Protein AF-A0A7S3AGV4-F1 (afdb_monomer)

Solvent-accessible surface area (backbone atoms only — not comparable to full-atom values): 9527 Å² total; per-residue (Å²): 136,83,83,72,79,82,68,57,59,68,54,55,52,21,43,54,49,29,51,51,54,25,51,46,33,58,56,69,50,86,55,84,78,64,51,72,66,30,52,52,47,20,48,33,20,33,68,24,6,29,56,14,58,45,29,36,41,36,36,36,64,61,30,90,55,63,44,47,54,66,40,59,32,39,36,36,21,62,66,74,34,49,32,40,29,24,29,67,45,72,38,54,59,58,37,43,58,52,46,30,32,64,41,75,52,34,33,66,96,42,94,60,41,61,55,36,24,35,53,19,47,57,78,94,69,45,33,60,52,43,24,75,42,67,47,64,29,37,36,73,55,85,92,70,46,48,76,43,64,42,76,38,60,48,69,35,25,74,45,26,61,50,72,73,69,46,81,76,80,68,91,65,93,76,75,97,123

Structure (mmCIF, N/CA/C/O backbone):
data_AF-A0A7S3AGV4-F1
#
_entry.id   AF-A0A7S3AGV4-F1
#
loop_
_atom_site.group_PDB
_atom_site.id
_atom_site.type_symbol
_atom_site.label_atom_id
_atom_site.label_alt_id
_atom_site.label_comp_id
_atom_site.label_asym_id
_atom_site.label_entity_id
_atom_site.label_seq_id
_atom_site.pdbx_PDB_ins_code
_atom_site.Cartn_x
_atom_site.Cartn_y
_atom_site.Cartn_z
_atom_site.occupancy
_atom_site.B_iso_or_equiv
_atom_site.auth_seq_id
_atom_site.auth_comp_id
_atom_site.auth_asym_id
_atom_site.auth_atom_id
_atom_site.pdbx_PDB_model_num
ATOM 1 N N . ALA A 1 1 ? -7.268 38.545 1.920 1.00 35.44 1 ALA A N 1
ATOM 2 C CA . ALA A 1 1 ? -7.538 37.402 1.031 1.00 35.44 1 ALA A CA 1
ATOM 3 C C . ALA A 1 1 ? -6.264 36.574 0.952 1.00 35.44 1 ALA A C 1
ATOM 5 O O . ALA A 1 1 ? -5.303 37.038 0.354 1.00 35.44 1 ALA A O 1
ATOM 6 N N . SER A 1 2 ? -6.208 35.428 1.634 1.00 35.72 2 SER A N 1
ATOM 7 C CA . SER A 1 2 ? -5.104 34.479 1.461 1.00 35.72 2 SER A CA 1
ATOM 8 C C . SER A 1 2 ? -5.467 33.553 0.319 1.00 35.72 2 SER A C 1
ATOM 10 O O . SER A 1 2 ? -6.384 32.745 0.439 1.00 35.72 2 SER A O 1
ATOM 12 N N . TYR A 1 3 ? -4.757 33.690 -0.791 1.00 35.97 3 TYR A N 1
ATOM 13 C CA . TYR A 1 3 ? -4.637 32.621 -1.764 1.00 35.97 3 TYR A CA 1
ATOM 14 C C . TYR A 1 3 ? -3.803 31.528 -1.083 1.00 35.97 3 TYR A C 1
ATOM 16 O O . TYR A 1 3 ? -2.584 31.646 -1.010 1.00 35.97 3 TYR A O 1
ATOM 24 N N . CYS A 1 4 ? -4.447 30.526 -0.479 1.00 36.06 4 CYS A N 1
ATOM 25 C CA . CYS A 1 4 ? -3.765 29.269 -0.184 1.00 36.06 4 CYS A CA 1
ATOM 26 C C . CYS A 1 4 ? -3.663 28.543 -1.525 1.00 36.06 4 CYS A C 1
ATOM 28 O O . CYS A 1 4 ? -4.708 28.126 -2.030 1.00 36.06 4 CYS A O 1
ATOM 30 N N . PRO A 1 5 ? -2.477 28.414 -2.142 1.00 41.22 5 PRO A N 1
ATOM 31 C CA . PRO A 1 5 ? -2.349 27.547 -3.296 1.00 41.22 5 PRO A CA 1
ATOM 32 C C . PRO A 1 5 ? -2.649 26.122 -2.817 1.00 41.22 5 PRO A C 1
ATOM 34 O O . PRO A 1 5 ? -1.835 25.492 -2.154 1.00 41.22 5 PRO A O 1
ATOM 37 N N . ALA A 1 6 ? -3.851 25.635 -3.121 1.00 42.38 6 ALA A N 1
ATOM 38 C CA . ALA A 1 6 ? -4.242 24.238 -2.961 1.00 42.38 6 ALA A CA 1
ATOM 39 C C . ALA A 1 6 ? -3.708 23.373 -4.119 1.00 42.38 6 ALA A C 1
ATOM 41 O O . ALA A 1 6 ? -4.221 22.287 -4.364 1.00 42.38 6 ALA A O 1
ATOM 42 N N . SER A 1 7 ? -2.706 23.859 -4.862 1.00 48.41 7 SER A N 1
ATOM 43 C CA . SER A 1 7 ? -1.953 23.018 -5.780 1.00 48.41 7 SER A CA 1
ATOM 44 C C . SER A 1 7 ? -1.110 22.092 -4.918 1.00 48.41 7 SER A C 1
ATOM 46 O O . SER A 1 7 ? -0.140 22.535 -4.295 1.00 48.41 7 SER A O 1
ATOM 48 N N . ASP A 1 8 ? -1.502 20.829 -4.836 1.00 59.66 8 ASP A N 1
ATOM 49 C CA . ASP A 1 8 ? -0.718 19.789 -4.190 1.00 59.66 8 ASP A CA 1
ATOM 50 C C . ASP A 1 8 ? 0.512 19.512 -5.070 1.00 59.66 8 ASP A C 1
ATOM 52 O O . ASP A 1 8 ? 0.579 18.534 -5.804 1.00 59.66 8 ASP A O 1
ATOM 56 N N . VAL A 1 9 ? 1.483 20.437 -5.063 1.00 64.94 9 VAL A N 1
ATOM 57 C CA . VAL A 1 9 ? 2.705 20.382 -5.891 1.00 64.94 9 VAL A CA 1
ATOM 58 C C . VAL A 1 9 ? 3.429 19.053 -5.682 1.00 64.94 9 VAL A C 1
ATOM 60 O O . VAL A 1 9 ? 4.064 18.541 -6.596 1.00 64.94 9 VAL A O 1
ATOM 63 N N . THR A 1 10 ? 3.291 18.459 -4.496 1.00 69.62 10 THR A N 1
ATOM 64 C CA . THR A 1 10 ? 3.798 17.122 -4.179 1.00 69.62 10 THR A CA 1
ATOM 65 C C . THR A 1 10 ? 3.143 16.045 -5.042 1.00 69.62 10 THR A C 1
ATOM 67 O O . THR A 1 10 ? 3.827 15.146 -5.521 1.00 69.62 10 THR A O 1
ATOM 70 N N . GLN A 1 11 ? 1.827 16.117 -5.242 1.00 69.44 11 GLN A N 1
ATOM 71 C CA . GLN A 1 11 ? 1.079 15.178 -6.071 1.00 69.44 11 GLN A CA 1
ATOM 72 C C . GLN A 1 11 ? 1.466 15.308 -7.546 1.00 69.44 11 GLN A C 1
ATOM 74 O O . GLN A 1 11 ? 1.767 14.290 -8.162 1.00 69.44 11 GLN A O 1
ATOM 79 N N . GLU A 1 12 ? 1.542 16.535 -8.068 1.00 75.75 12 GLU A N 1
ATOM 80 C CA . GLU A 1 12 ? 1.988 16.792 -9.447 1.00 75.75 12 GLU A CA 1
ATOM 81 C C . GLU A 1 12 ? 3.435 16.320 -9.656 1.00 75.75 12 GLU A C 1
ATOM 83 O O . GLU A 1 12 ? 3.721 15.575 -10.584 1.00 75.75 12 GLU A O 1
ATOM 88 N N . THR A 1 13 ? 4.334 16.618 -8.711 1.00 80.19 13 THR A N 1
ATOM 89 C CA . THR A 1 13 ? 5.727 16.135 -8.761 1.00 80.19 13 THR A CA 1
ATOM 90 C C . THR A 1 13 ? 5.794 14.605 -8.773 1.00 80.19 13 THR A C 1
ATOM 92 O O . THR A 1 13 ? 6.630 14.016 -9.453 1.00 80.19 13 THR A O 1
ATOM 95 N N . ASN A 1 14 ? 4.927 13.926 -8.018 1.00 79.69 14 ASN A N 1
ATOM 96 C CA . ASN A 1 14 ? 4.889 12.466 -8.024 1.00 79.69 14 ASN A CA 1
ATOM 97 C C . ASN A 1 14 ? 4.336 11.900 -9.338 1.00 79.69 14 ASN A C 1
ATOM 99 O O . ASN A 1 14 ? 4.722 10.800 -9.724 1.00 79.69 14 ASN A O 1
ATOM 103 N N . LEU A 1 15 ? 3.456 12.632 -10.018 1.00 83.12 15 LEU A N 1
ATOM 104 C CA . LEU A 1 15 ? 2.975 12.267 -11.343 1.00 83.12 15 LEU A CA 1
ATOM 105 C C . LEU A 1 15 ? 4.068 12.460 -12.407 1.00 83.12 15 LEU A C 1
ATOM 107 O O . LEU A 1 15 ? 4.280 11.562 -13.219 1.00 83.12 15 LEU A O 1
ATOM 111 N N . ASP A 1 16 ? 4.832 13.551 -12.338 1.00 84.75 16 ASP A N 1
ATOM 112 C CA . ASP A 1 16 ? 6.007 13.764 -13.195 1.00 84.75 16 ASP A CA 1
ATOM 113 C C . ASP A 1 16 ? 7.039 12.633 -13.023 1.00 84.75 16 ASP A C 1
ATOM 115 O O . ASP A 1 16 ? 7.666 12.184 -13.985 1.00 84.75 16 ASP A O 1
ATOM 119 N N . LEU A 1 17 ? 7.205 12.123 -11.795 1.00 86.56 17 LEU A N 1
ATOM 120 C CA . LEU A 1 17 ? 8.058 10.961 -11.523 1.00 86.56 17 LEU A CA 1
ATOM 121 C C . LEU A 1 17 ? 7.510 9.666 -12.142 1.00 86.56 17 LEU A C 1
ATOM 123 O O . LEU A 1 17 ? 8.300 8.848 -12.616 1.00 86.56 17 LEU A O 1
ATOM 127 N N . ASP A 1 18 ? 6.188 9.482 -12.176 1.00 86.00 18 ASP A N 1
ATOM 128 C CA . ASP A 1 18 ? 5.562 8.357 -12.880 1.00 86.00 18 ASP A CA 1
ATOM 129 C C . ASP A 1 18 ? 5.774 8.459 -14.396 1.00 86.00 18 ASP A C 1
ATOM 131 O O . ASP A 1 18 ? 6.113 7.459 -15.036 1.00 86.00 18 ASP A O 1
ATOM 135 N N . GLU A 1 19 ? 5.660 9.660 -14.973 1.00 87.88 19 GLU A N 1
ATOM 136 C CA . GLU A 1 19 ? 5.962 9.889 -16.389 1.00 87.88 19 GLU A CA 1
ATOM 137 C C . GLU A 1 19 ? 7.436 9.601 -16.689 1.00 87.88 19 GLU A C 1
ATOM 139 O O . GLU A 1 19 ? 7.754 8.879 -17.637 1.00 87.88 19 GLU A O 1
ATOM 144 N N . GLN A 1 20 ? 8.346 10.098 -15.851 1.00 89.19 20 GLN A N 1
ATOM 145 C CA . GLN A 1 20 ? 9.770 9.827 -15.994 1.00 89.19 20 GLN A CA 1
ATOM 146 C C . GLN A 1 20 ? 10.064 8.321 -15.936 1.00 89.19 20 GLN A C 1
ATOM 148 O O . GLN A 1 20 ? 10.834 7.816 -16.757 1.00 89.19 20 GLN A O 1
ATOM 153 N N . ALA A 1 21 ? 9.465 7.590 -14.992 1.00 88.38 21 ALA A N 1
ATOM 154 C CA . ALA A 1 21 ? 9.657 6.148 -14.862 1.00 88.38 21 ALA A CA 1
ATOM 155 C C . ALA A 1 21 ? 9.123 5.391 -16.089 1.00 88.38 21 ALA A C 1
ATOM 157 O O . ALA A 1 21 ? 9.794 4.482 -16.586 1.00 88.38 21 ALA A O 1
ATOM 158 N N . LEU A 1 22 ? 7.966 5.799 -16.622 1.00 89.25 22 LEU A N 1
ATOM 159 C CA . LEU A 1 22 ? 7.402 5.270 -17.866 1.00 89.25 22 LEU A CA 1
ATOM 160 C C . LEU A 1 22 ? 8.355 5.501 -19.044 1.00 89.25 22 LEU A C 1
ATOM 162 O O . LEU A 1 22 ? 8.710 4.549 -19.745 1.00 89.25 22 LEU A O 1
ATOM 166 N N . GLN A 1 23 ? 8.811 6.741 -19.242 1.00 87.69 23 GLN A N 1
ATOM 167 C CA . GLN A 1 23 ? 9.740 7.091 -20.320 1.00 87.69 23 GLN A CA 1
ATOM 168 C C . GLN A 1 23 ? 11.046 6.296 -20.210 1.00 87.69 23 GLN A C 1
ATOM 170 O O . GLN A 1 23 ? 11.572 5.829 -21.218 1.00 87.69 23 GLN A O 1
ATOM 175 N N . GLN A 1 24 ? 11.552 6.071 -18.994 1.00 88.75 24 GLN A N 1
ATOM 176 C CA . GLN A 1 24 ? 12.723 5.224 -18.780 1.00 88.75 24 GLN A CA 1
ATOM 177 C C . GLN A 1 24 ? 12.494 3.782 -19.245 1.00 88.75 24 GLN A C 1
ATOM 179 O O . GLN A 1 24 ? 13.396 3.227 -19.865 1.00 88.75 24 GLN A O 1
ATOM 184 N N . GLN A 1 25 ? 11.326 3.173 -18.996 1.00 87.88 25 GLN A N 1
ATOM 185 C CA . GLN A 1 25 ? 11.049 1.816 -19.499 1.00 87.88 25 GLN A CA 1
ATOM 186 C C . GLN A 1 25 ? 11.006 1.776 -21.031 1.00 87.88 25 GLN A C 1
ATOM 188 O O . GLN A 1 25 ? 11.534 0.841 -21.630 1.00 87.88 25 GLN A O 1
ATOM 193 N N . LEU A 1 26 ? 10.443 2.810 -21.667 1.00 85.44 26 LEU A N 1
ATOM 194 C CA . LEU A 1 26 ? 10.422 2.925 -23.129 1.00 85.44 26 LEU A CA 1
ATOM 195 C C . LEU A 1 26 ? 11.811 3.176 -23.731 1.00 85.44 26 LEU A C 1
ATOM 197 O O . LEU A 1 26 ? 12.046 2.793 -24.865 1.00 85.44 26 LEU A O 1
ATOM 201 N N . LEU A 1 27 ? 12.733 3.812 -23.004 1.00 83.06 27 LEU A N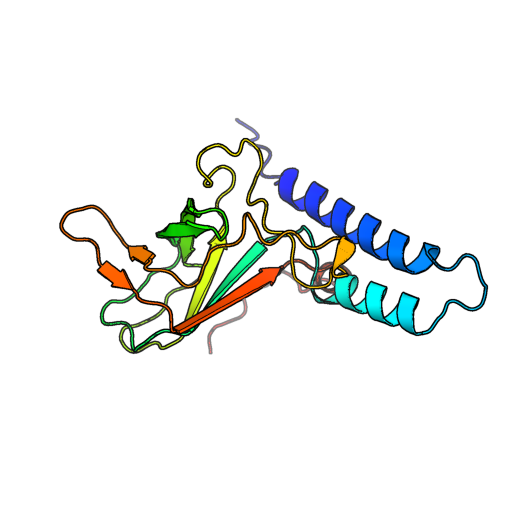 1
ATOM 202 C CA . LEU A 1 27 ? 14.077 4.148 -23.497 1.00 83.06 27 LEU A CA 1
ATOM 203 C C . LEU A 1 27 ? 15.170 3.159 -23.057 1.00 83.06 27 LEU A C 1
ATOM 205 O O . LEU A 1 27 ? 16.327 3.314 -23.459 1.00 83.06 27 LEU A O 1
ATOM 209 N N . GLN A 1 28 ? 14.835 2.174 -22.216 1.00 74.31 28 GLN A N 1
ATOM 210 C CA . GLN A 1 28 ? 15.779 1.156 -21.739 1.00 74.31 28 GLN A CA 1
ATOM 211 C C . GLN A 1 28 ? 16.356 0.337 -22.890 1.00 74.31 28 GLN A C 1
ATOM 213 O O . GLN A 1 28 ? 17.557 0.061 -22.911 1.00 74.31 28 GLN A O 1
ATOM 218 N N . ASP A 1 29 ? 15.511 -0.008 -23.857 1.00 66.00 29 ASP A N 1
ATOM 219 C CA . ASP A 1 29 ? 15.945 -0.621 -25.095 1.00 66.00 29 ASP A CA 1
ATOM 220 C C . ASP A 1 29 ? 16.165 0.490 -26.127 1.00 66.00 29 ASP A C 1
ATOM 222 O O . ASP A 1 29 ? 15.224 1.080 -26.648 1.00 66.00 29 ASP A O 1
ATOM 226 N N . ARG A 1 30 ? 17.430 0.827 -26.410 1.00 68.38 30 ARG A N 1
ATOM 227 C CA . ARG A 1 30 ? 17.765 1.779 -27.487 1.00 68.38 30 ARG A CA 1
ATOM 228 C C . ARG A 1 30 ? 17.529 1.182 -28.883 1.00 68.38 30 ARG A C 1
ATOM 230 O O . ARG A 1 30 ? 17.890 1.819 -29.874 1.00 68.38 30 ARG A O 1
ATOM 237 N N . ALA A 1 31 ? 16.995 -0.037 -28.976 1.00 66.25 31 ALA A N 1
ATOM 238 C CA . ALA A 1 31 ? 16.615 -0.665 -30.228 1.00 66.25 31 ALA A CA 1
ATOM 239 C C . ALA A 1 31 ? 15.252 -0.169 -30.731 1.00 66.25 31 ALA A C 1
ATOM 241 O O . ALA A 1 31 ? 14.347 0.165 -29.970 1.00 66.25 31 ALA A O 1
ATOM 242 N N . TYR A 1 32 ? 15.111 -0.154 -32.055 1.00 62.28 32 TYR A N 1
ATOM 243 C CA . TYR A 1 32 ? 13.830 0.020 -32.725 1.00 62.28 32 TYR A CA 1
ATOM 244 C C . TYR A 1 32 ? 13.568 -1.194 -33.634 1.00 62.28 32 TYR A C 1
ATOM 246 O O . TYR A 1 32 ? 14.450 -1.536 -34.430 1.00 62.28 32 TYR A O 1
ATOM 254 N N . PRO A 1 33 ? 12.378 -1.820 -33.565 1.00 70.38 33 PRO A N 1
ATOM 255 C CA . PRO A 1 33 ? 11.268 -1.493 -32.662 1.00 70.38 33 PRO A CA 1
ATOM 256 C C . PRO A 1 33 ? 11.587 -1.831 -31.197 1.00 70.38 33 PRO A C 1
ATOM 258 O O . PRO A 1 33 ? 12.416 -2.697 -30.928 1.00 70.38 33 PRO A O 1
ATOM 261 N N . LEU A 1 34 ? 10.919 -1.143 -30.265 1.00 76.50 34 LEU A N 1
ATOM 262 C CA . LEU A 1 34 ? 11.036 -1.431 -28.834 1.00 76.50 34 LEU A CA 1
ATOM 263 C C . LEU A 1 34 ? 10.582 -2.861 -28.526 1.00 76.50 34 LEU A C 1
ATOM 265 O O . LEU A 1 34 ? 9.633 -3.366 -29.136 1.00 76.50 34 LEU A O 1
ATOM 269 N N . SER A 1 35 ? 11.227 -3.490 -27.544 1.00 82.00 35 SER A N 1
ATOM 270 C CA . SER A 1 35 ? 10.833 -4.816 -27.076 1.00 82.00 35 SER A CA 1
ATOM 271 C C . SER A 1 35 ? 9.421 -4.827 -26.467 1.00 82.00 35 SER A C 1
ATOM 273 O O . SER A 1 35 ? 8.957 -3.847 -25.876 1.00 82.00 35 SER A O 1
ATOM 275 N N . ALA A 1 36 ? 8.736 -5.970 -26.570 1.00 84.56 36 ALA A N 1
ATOM 276 C CA . ALA A 1 36 ? 7.431 -6.170 -25.937 1.00 84.56 36 ALA A CA 1
ATOM 277 C C . ALA A 1 36 ? 7.497 -6.018 -24.403 1.00 84.56 36 ALA A C 1
ATOM 279 O O . ALA A 1 36 ? 6.548 -5.526 -23.793 1.00 84.56 36 ALA A O 1
ATOM 280 N N . ASP A 1 37 ? 8.629 -6.371 -23.790 1.00 84.94 37 ASP A N 1
ATOM 281 C CA . ASP A 1 37 ? 8.847 -6.249 -22.345 1.00 84.94 37 ASP A CA 1
ATOM 282 C C . ASP A 1 37 ? 8.970 -4.782 -21.903 1.00 84.94 37 ASP A C 1
ATOM 284 O O . ASP A 1 37 ? 8.419 -4.400 -20.864 1.00 84.94 37 ASP A O 1
ATOM 288 N N . SER A 1 38 ? 9.627 -3.939 -22.711 1.00 85.31 38 SER A N 1
ATOM 289 C CA . SER A 1 38 ? 9.695 -2.486 -22.497 1.00 85.31 38 SER A CA 1
ATOM 290 C C . SER A 1 38 ? 8.303 -1.856 -22.544 1.00 85.31 38 SER A C 1
ATOM 292 O O . SER A 1 38 ? 7.949 -1.073 -21.661 1.00 85.31 38 SER A O 1
ATOM 294 N N . PHE A 1 39 ? 7.485 -2.243 -23.529 1.00 86.06 39 PHE A N 1
ATOM 295 C CA . PHE A 1 39 ? 6.100 -1.781 -23.633 1.00 86.06 39 PHE A CA 1
ATOM 296 C C . PHE A 1 39 ? 5.233 -2.255 -22.465 1.00 86.06 39 PHE A C 1
ATOM 298 O O . PHE A 1 39 ? 4.550 -1.436 -21.860 1.00 86.06 39 PHE A O 1
ATOM 305 N N . SER A 1 40 ? 5.296 -3.538 -22.104 1.00 89.19 40 SER A N 1
ATOM 306 C CA . SER A 1 40 ? 4.529 -4.097 -20.981 1.00 89.19 40 SER A CA 1
ATOM 307 C C . SER A 1 40 ? 4.891 -3.424 -19.651 1.00 89.19 40 SER A C 1
ATOM 309 O O . SER A 1 40 ? 4.022 -3.077 -18.852 1.00 89.19 40 SER A O 1
ATOM 311 N N . SER A 1 41 ? 6.178 -3.151 -19.423 1.00 87.69 41 SER A N 1
ATOM 312 C CA . SER A 1 41 ? 6.635 -2.447 -18.218 1.00 87.69 41 SER A CA 1
ATOM 313 C C . SER A 1 41 ? 6.161 -0.990 -18.185 1.00 87.69 41 SER A C 1
ATOM 315 O O . SER A 1 41 ? 5.699 -0.517 -17.146 1.00 87.69 41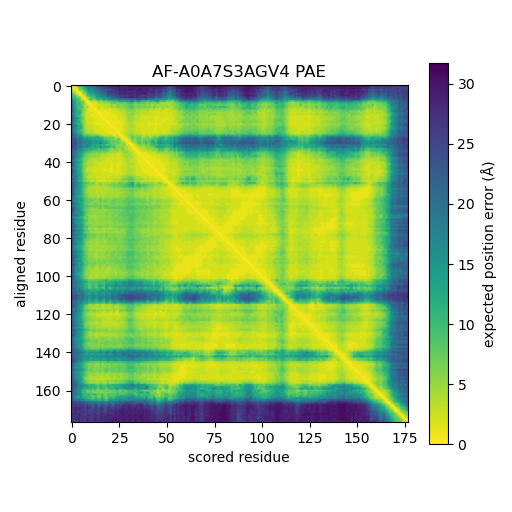 SER A O 1
ATOM 317 N N . ALA A 1 42 ? 6.220 -0.286 -19.319 1.00 87.19 42 ALA A N 1
ATOM 318 C CA . ALA A 1 42 ? 5.703 1.076 -19.444 1.00 87.19 42 ALA A CA 1
ATOM 319 C C . ALA A 1 42 ? 4.176 1.135 -19.249 1.00 87.19 42 ALA A C 1
ATOM 321 O O . ALA A 1 42 ? 3.681 2.003 -18.531 1.00 87.19 42 ALA A O 1
ATOM 322 N N . GLU A 1 43 ? 3.436 0.183 -19.822 1.00 88.38 43 GLU A N 1
ATOM 323 C CA . GLU A 1 43 ? 1.983 0.055 -19.667 1.00 88.38 43 GLU A CA 1
ATOM 324 C C . GLU A 1 43 ? 1.592 -0.172 -18.203 1.00 88.38 43 GLU A C 1
ATOM 326 O O . GLU A 1 43 ? 0.654 0.446 -17.701 1.00 88.38 43 GLU A O 1
ATOM 331 N N . ARG A 1 44 ? 2.346 -0.996 -17.468 1.00 89.12 44 ARG A N 1
ATOM 332 C CA . ARG A 1 44 ? 2.107 -1.197 -16.032 1.00 89.12 44 ARG A CA 1
ATOM 333 C C . ARG A 1 44 ? 2.241 0.101 -15.240 1.00 89.12 44 ARG A C 1
ATOM 335 O O . ARG A 1 44 ? 1.394 0.359 -14.391 1.00 89.12 44 ARG A O 1
ATOM 342 N N . ILE A 1 45 ? 3.258 0.921 -15.511 1.00 87.94 45 ILE A N 1
ATOM 343 C CA . ILE A 1 45 ? 3.424 2.233 -14.857 1.00 87.94 45 ILE A CA 1
ATOM 344 C C . ILE A 1 45 ? 2.291 3.178 -15.269 1.00 87.94 45 ILE A C 1
ATOM 346 O O . ILE A 1 45 ? 1.692 3.825 -14.414 1.00 87.94 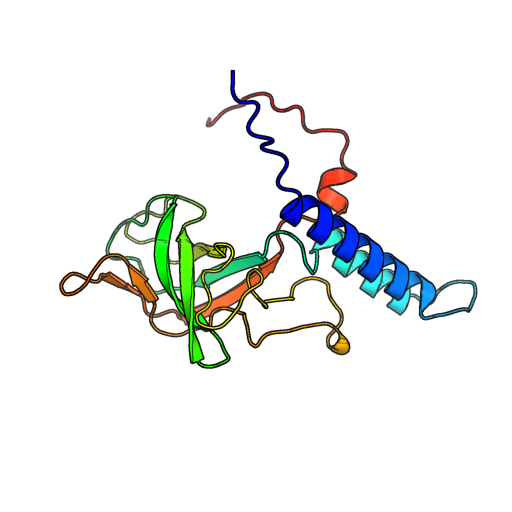45 ILE A O 1
ATOM 350 N N . TYR A 1 46 ? 1.934 3.200 -16.554 1.00 85.88 46 TYR A N 1
ATOM 351 C CA . TYR A 1 46 ? 0.817 3.993 -17.069 1.00 85.88 46 TYR A CA 1
ATOM 352 C C . TYR A 1 46 ? -0.509 3.673 -16.367 1.00 85.88 46 TYR A C 1
ATOM 354 O O . TYR A 1 46 ? -1.273 4.589 -16.064 1.00 85.88 46 TYR A O 1
ATOM 362 N N . MET A 1 47 ? -0.763 2.388 -16.100 1.00 84.88 47 MET A N 1
ATOM 363 C CA . MET A 1 47 ? -2.018 1.882 -15.539 1.00 84.88 47 MET A CA 1
ATOM 364 C C . MET A 1 47 ? -2.068 1.842 -14.016 1.00 84.88 47 MET A C 1
ATOM 366 O O . MET A 1 47 ? -3.163 1.865 -13.465 1.00 84.88 47 MET A O 1
ATOM 370 N N . LEU A 1 48 ? -0.929 1.712 -13.335 1.00 86.50 48 LEU A N 1
ATOM 371 C CA . LEU A 1 48 ? -0.883 1.473 -11.887 1.00 86.50 48 LEU A CA 1
ATOM 372 C C . LEU A 1 48 ? -0.095 2.538 -11.119 1.00 86.50 48 LEU A C 1
ATOM 374 O O . LEU A 1 48 ? -0.092 2.491 -9.893 1.00 86.50 48 LEU A O 1
ATOM 378 N N . GLY A 1 49 ? 0.583 3.460 -11.809 1.00 86.69 49 GLY A N 1
ATOM 379 C CA . GLY A 1 49 ? 1.492 4.423 -11.192 1.00 86.69 49 GLY A CA 1
ATOM 380 C C . GLY A 1 49 ? 2.671 3.748 -10.484 1.00 86.69 49 GLY A C 1
ATOM 381 O O . GLY A 1 49 ? 2.872 2.533 -10.553 1.00 86.69 49 GLY A O 1
ATOM 382 N N . GLY A 1 50 ? 3.475 4.544 -9.796 1.00 83.06 50 GLY A N 1
ATOM 383 C CA . GLY A 1 50 ? 4.666 4.085 -9.075 1.00 83.06 50 GLY A CA 1
ATOM 384 C C . GLY A 1 50 ? 5.067 4.979 -7.905 1.00 83.06 50 GLY A C 1
ATOM 385 O O . GLY A 1 50 ? 5.567 4.520 -6.873 1.00 83.06 50 GLY A O 1
ATOM 386 N N . HIS A 1 51 ? 4.780 6.265 -8.054 1.00 81.94 51 HIS A N 1
ATOM 387 C CA . HIS A 1 51 ? 5.141 7.349 -7.161 1.00 81.94 51 HIS A CA 1
ATOM 388 C C . HIS A 1 51 ? 3.909 8.128 -6.696 1.00 81.94 51 HIS A C 1
ATOM 390 O O . HIS A 1 51 ? 3.873 8.579 -5.550 1.00 81.94 51 HIS A O 1
ATOM 396 N N . SER A 1 52 ? 2.886 8.270 -7.544 1.00 76.38 52 SER A N 1
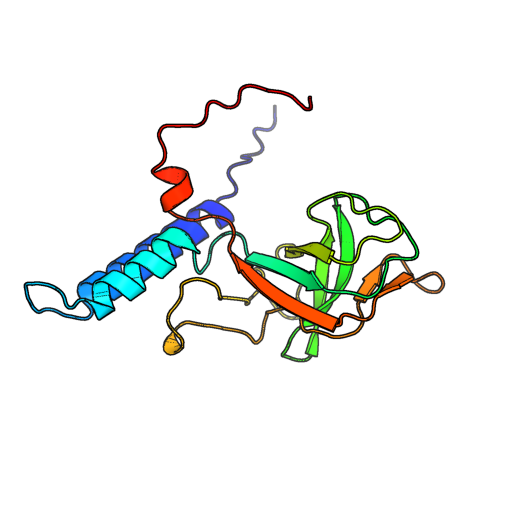ATOM 397 C CA . SER A 1 52 ? 1.720 9.096 -7.227 1.00 76.38 52 SER A CA 1
ATOM 398 C C . SER A 1 52 ? 0.659 8.381 -6.377 1.00 76.38 52 SER A C 1
ATOM 400 O O . SER A 1 52 ? 0.295 7.225 -6.593 1.00 76.38 52 SER A O 1
ATOM 402 N N . SER A 1 53 ? 0.169 9.105 -5.364 1.00 77.38 53 SER A N 1
ATOM 403 C CA . SER A 1 53 ? -0.901 8.713 -4.432 1.00 77.38 53 SER A CA 1
ATOM 404 C C . SER A 1 53 ? -0.861 7.258 -3.952 1.00 77.38 53 SER A C 1
ATOM 406 O O . SER A 1 53 ? -1.777 6.479 -4.256 1.00 77.38 53 SER A O 1
ATOM 408 N N . PRO A 1 54 ? 0.169 6.898 -3.166 1.00 83.81 54 PRO A N 1
ATOM 409 C CA . PRO A 1 54 ? 0.237 5.598 -2.528 1.00 83.81 54 PRO A CA 1
ATOM 410 C C . PRO A 1 54 ? -0.943 5.412 -1.570 1.00 83.81 54 PRO A C 1
ATOM 412 O O . PRO A 1 54 ? -1.367 6.324 -0.849 1.00 83.81 54 PRO A O 1
ATOM 415 N N . PHE A 1 55 ? -1.468 4.198 -1.551 1.00 89.50 55 PHE A N 1
ATOM 416 C CA . PHE A 1 55 ? -2.544 3.753 -0.682 1.00 89.50 55 PHE A CA 1
ATOM 417 C C . PHE A 1 55 ? -2.339 2.271 -0.347 1.00 89.50 55 PHE A C 1
ATOM 419 O O . PHE A 1 55 ? -1.510 1.587 -0.949 1.00 89.50 55 PHE A O 1
ATOM 426 N N . ALA A 1 56 ? -3.073 1.763 0.635 1.00 93.56 56 ALA A N 1
ATOM 427 C CA . ALA A 1 56 ? -3.033 0.348 0.974 1.00 93.56 56 ALA A CA 1
ATOM 428 C C . ALA A 1 56 ? -4.445 -0.215 1.104 1.00 93.56 56 ALA A C 1
ATOM 430 O O . ALA A 1 56 ? -5.320 0.415 1.699 1.00 93.56 56 ALA A O 1
ATOM 431 N N . ASN A 1 57 ? -4.651 -1.408 0.555 1.00 95.69 57 ASN A N 1
ATOM 432 C CA . ASN A 1 57 ? -5.857 -2.200 0.736 1.00 95.69 57 ASN A CA 1
ATOM 433 C C . ASN A 1 57 ? -5.595 -3.282 1.772 1.00 95.69 57 ASN A C 1
ATOM 435 O O . ASN A 1 57 ? -4.660 -4.069 1.638 1.00 95.69 57 ASN A O 1
ATOM 439 N N . PHE A 1 58 ? -6.452 -3.353 2.778 1.00 97.81 58 PHE A N 1
ATOM 440 C CA . PHE A 1 58 ? -6.405 -4.375 3.805 1.00 97.81 58 PHE A CA 1
ATOM 441 C C . PHE A 1 58 ? -7.516 -5.392 3.596 1.00 97.81 58 PHE A C 1
ATOM 443 O O . PHE A 1 58 ? -8.664 -5.027 3.354 1.00 97.81 58 PHE A O 1
ATOM 450 N N . THR A 1 59 ? -7.172 -6.669 3.745 1.00 98.25 59 THR A N 1
ATOM 451 C CA . THR A 1 59 ? -8.133 -7.745 4.019 1.00 98.25 59 THR A CA 1
ATOM 452 C C . THR A 1 59 ? -8.042 -8.085 5.496 1.00 98.25 59 THR A C 1
ATOM 454 O O . THR A 1 59 ? -6.943 -8.298 6.014 1.00 98.25 59 THR A O 1
ATOM 457 N N . VAL A 1 60 ? -9.180 -8.134 6.177 1.00 97.75 60 VAL A N 1
ATOM 458 C CA . VAL A 1 60 ? -9.274 -8.268 7.634 1.00 97.75 60 VAL A CA 1
ATOM 459 C C . VAL A 1 60 ? -10.404 -9.212 8.028 1.00 97.75 60 VAL A C 1
ATOM 461 O O . VAL A 1 60 ? -11.292 -9.510 7.227 1.00 97.75 60 VAL A O 1
ATOM 464 N N . GLY A 1 61 ? -10.390 -9.673 9.280 1.00 97.44 61 GLY A N 1
ATOM 465 C CA . GLY A 1 61 ? -11.600 -10.226 9.885 1.00 97.44 61 GLY A CA 1
ATOM 466 C C . GLY A 1 61 ? -12.709 -9.170 9.934 1.00 97.44 61 GLY A C 1
ATOM 467 O O . GLY A 1 61 ? -12.427 -7.975 9.881 1.00 97.44 61 GLY A O 1
ATOM 468 N N . ALA A 1 62 ? -13.963 -9.610 10.040 1.00 97.62 62 ALA A N 1
ATOM 469 C CA . ALA A 1 62 ? -15.116 -8.716 10.095 1.00 97.62 62 ALA A CA 1
ATOM 470 C C . ALA A 1 62 ? -14.909 -7.595 11.131 1.00 97.62 62 ALA A C 1
ATOM 472 O O . ALA A 1 62 ? -14.705 -7.869 12.317 1.00 97.62 62 ALA A O 1
ATOM 473 N N . LEU A 1 63 ? -14.955 -6.337 10.678 1.00 97.19 63 LEU A N 1
ATOM 474 C CA . LEU A 1 63 ? -14.792 -5.185 11.560 1.00 97.19 63 LEU A CA 1
ATOM 475 C C . LEU A 1 63 ? -15.875 -5.198 12.644 1.00 97.19 63 LEU A C 1
ATOM 477 O O . LEU A 1 63 ? -17.057 -5.354 12.350 1.00 97.19 63 LEU A O 1
ATOM 481 N N . THR A 1 64 ? -15.496 -4.991 13.900 1.00 96.12 64 THR A N 1
ATOM 482 C CA . THR A 1 64 ? -16.441 -4.899 15.028 1.00 96.12 64 THR A CA 1
ATOM 483 C C . THR A 1 64 ? -16.905 -3.467 15.276 1.00 96.12 64 THR A C 1
ATOM 485 O O . THR A 1 64 ? -17.816 -3.230 16.068 1.00 96.12 64 THR A O 1
ATOM 488 N N . ARG A 1 65 ? -16.291 -2.507 14.580 1.00 94.88 65 ARG A N 1
ATOM 489 C CA . ARG A 1 65 ? -16.592 -1.081 14.641 1.00 94.88 65 ARG A CA 1
ATOM 490 C C . ARG A 1 65 ? -16.480 -0.471 13.246 1.00 94.88 65 ARG A C 1
ATOM 492 O O . ARG A 1 65 ? -15.590 -0.837 12.485 1.00 94.88 65 ARG A O 1
ATOM 499 N N . GLU A 1 66 ? -17.366 0.471 12.937 1.00 95.19 66 GLU A N 1
ATOM 500 C CA . GLU A 1 66 ? -17.286 1.254 11.702 1.00 95.19 66 GLU A CA 1
ATOM 501 C C . GLU A 1 66 ? -16.000 2.096 11.659 1.00 95.19 66 GLU A C 1
ATOM 503 O O . GLU A 1 66 ? -15.623 2.732 12.650 1.00 95.19 66 GLU A O 1
ATOM 508 N N . LEU A 1 67 ? -15.355 2.128 10.492 1.00 96.31 67 LEU A N 1
ATOM 509 C CA . LEU A 1 67 ? -14.290 3.073 10.168 1.00 96.31 67 LEU A CA 1
ATOM 510 C C . LEU A 1 67 ? -14.866 4.151 9.263 1.00 96.31 67 LEU A C 1
ATOM 512 O O . LEU A 1 67 ? -15.259 3.854 8.141 1.00 96.31 67 LEU A O 1
ATOM 516 N N . THR A 1 68 ? -14.907 5.400 9.709 1.00 95.56 68 THR A N 1
ATOM 517 C CA . THR A 1 68 ? -15.358 6.508 8.859 1.00 95.56 68 THR A CA 1
ATOM 518 C C . THR A 1 68 ? -14.208 7.046 8.015 1.00 95.56 68 THR A C 1
ATOM 520 O O . THR A 1 68 ? -13.038 6.960 8.401 1.00 95.56 68 THR A O 1
ATOM 523 N N . ARG A 1 69 ? -14.523 7.634 6.858 1.00 94.56 69 ARG A N 1
ATOM 524 C CA . ARG A 1 69 ? -13.521 8.295 6.011 1.00 94.56 69 ARG A CA 1
ATOM 525 C C . ARG A 1 69 ? -12.723 9.335 6.802 1.00 94.56 69 ARG A C 1
ATOM 527 O O . ARG A 1 69 ? -13.300 10.126 7.540 1.00 94.56 69 ARG A O 1
ATOM 534 N N . GLY A 1 70 ? -11.406 9.351 6.612 1.00 90.94 70 GLY A N 1
ATOM 535 C CA . GLY A 1 70 ? -10.488 10.244 7.322 1.00 90.94 70 GLY A CA 1
ATOM 536 C C . GLY A 1 70 ? -10.147 9.791 8.742 1.00 90.94 70 GLY A C 1
ATOM 537 O O . GLY A 1 70 ? -9.385 10.470 9.419 1.00 90.94 70 GLY A O 1
ATOM 538 N N . THR A 1 71 ? -10.678 8.655 9.214 1.00 93.88 71 THR A N 1
ATOM 539 C CA . THR A 1 71 ? -10.261 8.083 10.501 1.00 93.88 71 THR A CA 1
ATOM 540 C C . THR A 1 71 ? -8.762 7.809 10.471 1.00 93.88 71 THR A C 1
ATOM 542 O O . THR A 1 71 ? -8.310 7.048 9.615 1.00 93.88 71 THR A O 1
ATOM 545 N N . SER A 1 72 ? -8.020 8.404 11.409 1.00 92.94 72 SER A N 1
ATOM 546 C CA . SER A 1 72 ? -6.596 8.128 11.606 1.00 92.94 72 SER A CA 1
ATOM 547 C C . SER A 1 72 ? -6.390 6.725 12.180 1.00 92.94 72 SER A C 1
ATOM 549 O O . SER A 1 72 ? -7.084 6.287 13.107 1.00 92.94 72 SER A O 1
ATOM 551 N N . ILE A 1 73 ? -5.437 6.020 11.584 1.00 94.69 73 ILE A N 1
ATOM 552 C CA . ILE A 1 73 ? -5.048 4.654 11.892 1.00 94.69 73 ILE A CA 1
ATOM 553 C C . ILE A 1 73 ? -3.528 4.654 12.006 1.00 94.69 73 ILE A C 1
ATOM 555 O O . ILE A 1 73 ? -2.824 5.068 11.086 1.00 94.69 73 ILE A O 1
ATOM 559 N N . SER A 1 74 ? -3.013 4.174 13.131 1.00 93.75 74 SER A N 1
ATOM 560 C CA . SER A 1 74 ? -1.576 3.980 13.309 1.00 93.75 74 SER A CA 1
ATOM 561 C C . SER A 1 74 ? -1.201 2.524 13.074 1.00 93.75 74 SER A C 1
ATOM 563 O O . SER A 1 74 ? -1.967 1.607 13.376 1.00 93.75 74 SER A O 1
ATOM 565 N N . GLY A 1 75 ? -0.017 2.311 12.519 1.00 93.69 75 GLY A N 1
ATOM 566 C CA . GLY A 1 75 ? 0.515 0.987 12.245 1.00 93.69 75 GLY A CA 1
ATOM 567 C C . GLY A 1 75 ? 2.029 1.008 12.132 1.00 93.69 75 GLY A C 1
ATOM 568 O O . GLY A 1 75 ? 2.697 1.953 12.561 1.00 93.69 75 GLY A O 1
ATOM 569 N N . TRP A 1 76 ? 2.552 -0.044 11.515 1.00 93.44 76 TRP A N 1
ATOM 570 C CA . TRP A 1 76 ? 3.980 -0.240 11.310 1.00 93.44 76 TRP A CA 1
ATOM 571 C C . TRP A 1 76 ? 4.291 -0.387 9.831 1.00 93.44 76 TRP A C 1
ATOM 573 O O . TRP A 1 76 ? 3.535 -1.004 9.083 1.00 93.44 76 TRP A O 1
ATOM 583 N N . THR A 1 77 ? 5.413 0.172 9.410 1.00 93.00 77 THR A N 1
ATOM 584 C CA . THR A 1 77 ? 6.001 -0.074 8.096 1.00 93.00 77 THR A CA 1
ATOM 585 C C . THR A 1 77 ? 6.781 -1.391 8.077 1.00 93.00 77 THR A C 1
ATOM 587 O O . THR A 1 77 ? 7.080 -1.975 9.120 1.00 93.00 77 THR A O 1
ATOM 590 N N . ASN A 1 78 ? 7.172 -1.852 6.888 1.00 91.06 78 ASN A N 1
ATOM 591 C CA . ASN A 1 78 ? 8.037 -3.027 6.737 1.00 91.06 78 ASN A CA 1
ATOM 592 C C . ASN A 1 78 ? 9.442 -2.836 7.344 1.00 91.06 78 ASN A C 1
ATOM 594 O O . ASN A 1 78 ? 10.108 -3.825 7.636 1.00 91.06 78 ASN A O 1
ATOM 598 N N . ASP A 1 79 ? 9.897 -1.593 7.551 1.00 90.31 79 ASP A N 1
ATOM 599 C CA . ASP A 1 79 ? 11.134 -1.279 8.283 1.00 90.31 79 ASP A CA 1
ATOM 600 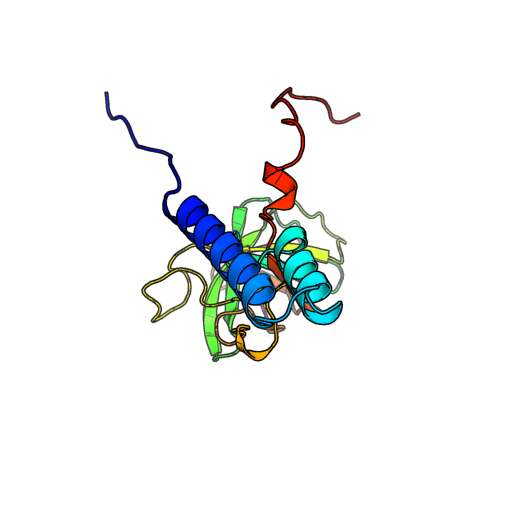C C . ASP A 1 79 ? 10.924 -1.028 9.790 1.00 90.31 79 ASP A C 1
ATOM 602 O O . ASP A 1 79 ? 11.813 -0.498 10.456 1.00 90.31 79 ASP A O 1
ATOM 606 N N . ASN A 1 80 ? 9.774 -1.445 10.339 1.00 89.94 80 ASN A N 1
ATOM 607 C CA . ASN A 1 80 ? 9.407 -1.322 11.754 1.00 89.94 80 ASN A CA 1
ATOM 608 C C . ASN A 1 80 ? 9.447 0.123 12.281 1.00 89.94 80 ASN A C 1
ATOM 610 O O . ASN A 1 80 ? 9.773 0.368 13.445 1.00 89.94 80 ASN A O 1
ATOM 614 N N . LYS A 1 81 ? 9.077 1.090 11.439 1.00 90.19 81 LYS A N 1
ATOM 615 C CA . LYS A 1 81 ? 8.779 2.462 11.857 1.00 90.19 81 LYS A CA 1
ATOM 616 C C . LYS A 1 81 ? 7.282 2.630 12.037 1.00 90.19 81 LYS A C 1
ATOM 618 O O . LYS A 1 81 ? 6.478 1.965 11.386 1.00 90.19 81 LYS A O 1
ATOM 623 N N . THR A 1 82 ? 6.898 3.543 12.914 1.00 90.19 82 THR A N 1
ATOM 624 C CA . THR A 1 82 ? 5.488 3.908 13.062 1.00 90.19 82 THR A CA 1
ATOM 625 C C . THR A 1 82 ? 5.035 4.705 11.844 1.00 90.19 82 THR A C 1
ATOM 627 O O . THR A 1 82 ? 5.762 5.588 11.381 1.00 90.19 82 THR A O 1
ATOM 630 N N . VAL A 1 83 ? 3.826 4.431 11.365 1.00 90.44 83 VAL A N 1
ATOM 631 C CA . VAL A 1 83 ? 3.177 5.177 10.282 1.00 90.44 83 VAL A CA 1
ATOM 632 C C . VAL A 1 83 ? 1.749 5.535 10.670 1.00 90.44 83 VAL A C 1
ATOM 634 O O . VAL A 1 83 ? 1.059 4.742 11.310 1.00 90.44 83 VAL A O 1
ATOM 637 N N . GLU A 1 84 ? 1.315 6.727 10.271 1.00 90.81 84 GLU A N 1
ATOM 638 C CA . GLU A 1 84 ? -0.072 7.180 10.372 1.00 90.81 84 GLU A CA 1
ATOM 639 C C . GLU A 1 84 ? -0.708 7.227 8.976 1.00 90.81 84 GLU A C 1
ATOM 641 O O . GLU A 1 84 ? -0.176 7.816 8.031 1.00 90.81 84 GLU A O 1
ATOM 646 N N . VAL A 1 85 ? -1.853 6.572 8.838 1.00 91.62 85 VAL A N 1
ATOM 647 C CA . VAL A 1 85 ? -2.636 6.499 7.604 1.00 91.62 85 VAL A CA 1
ATOM 648 C C . VAL A 1 85 ? -4.081 6.871 7.905 1.00 91.62 85 VAL A C 1
ATOM 650 O O . VAL A 1 85 ? -4.531 6.790 9.044 1.00 91.62 85 VAL A O 1
ATOM 653 N N . GLU A 1 86 ? -4.836 7.260 6.885 1.00 92.38 86 GLU A N 1
ATOM 654 C CA . GLU A 1 86 ? -6.252 7.596 7.045 1.00 92.38 86 GLU A CA 1
ATOM 655 C C . GLU A 1 86 ? -7.132 6.660 6.241 1.00 92.38 86 GLU A C 1
ATOM 657 O O . GLU A 1 86 ? -6.836 6.372 5.080 1.00 92.38 86 GLU A O 1
ATOM 662 N N . SER A 1 87 ? -8.264 6.256 6.816 1.00 94.81 87 SER A N 1
ATOM 663 C CA . SER A 1 87 ? -9.298 5.535 6.077 1.00 94.81 87 SER A CA 1
ATOM 664 C C . SER A 1 87 ? -9.732 6.330 4.842 1.00 94.81 87 SER A C 1
ATOM 666 O O . SER A 1 87 ? -10.152 7.486 4.935 1.00 94.81 87 SER A O 1
ATOM 668 N N . LEU A 1 88 ? -9.655 5.712 3.666 1.00 92.75 88 LEU A N 1
ATOM 669 C CA . LEU A 1 88 ? -9.964 6.366 2.395 1.00 92.75 88 LEU A CA 1
ATOM 670 C C . LEU A 1 88 ? -11.479 6.532 2.176 1.00 92.75 88 LEU A C 1
ATOM 672 O O . LEU A 1 88 ? -11.905 7.446 1.462 1.00 92.75 88 LEU A O 1
ATOM 676 N N . GLY A 1 89 ? -12.279 5.679 2.820 1.00 93.38 89 GLY A N 1
ATOM 677 C CA . GLY A 1 89 ? -13.739 5.640 2.753 1.00 93.38 89 GLY A CA 1
ATOM 678 C C . GLY A 1 89 ? -14.383 5.314 4.102 1.00 93.38 89 GLY A C 1
ATOM 679 O O . GLY A 1 89 ? -13.701 5.248 5.126 1.00 93.38 89 GLY A O 1
ATOM 680 N N . THR A 1 90 ? -15.703 5.130 4.091 1.00 95.94 90 THR A N 1
ATOM 681 C CA . THR A 1 90 ? -16.459 4.654 5.255 1.00 95.94 90 THR A CA 1
ATOM 682 C C . THR A 1 90 ? -16.755 3.165 5.092 1.00 95.94 90 THR A C 1
ATOM 684 O O . THR A 1 90 ? -17.285 2.756 4.061 1.00 95.94 90 THR A O 1
ATOM 687 N N . TYR A 1 91 ? -16.413 2.368 6.102 1.00 97.38 91 TYR A N 1
ATOM 688 C CA . TYR A 1 91 ? -16.521 0.912 6.108 1.00 97.38 91 TYR A CA 1
ATOM 689 C C . TYR A 1 91 ? -17.340 0.466 7.324 1.00 97.38 91 TYR A C 1
ATOM 691 O O . TYR A 1 91 ? -16.896 0.687 8.455 1.00 97.38 91 TYR A O 1
ATOM 699 N N . PRO A 1 92 ? -18.522 -0.142 7.123 1.00 97.12 92 PRO A N 1
ATOM 700 C CA . PRO A 1 92 ? -19.420 -0.499 8.215 1.00 97.12 92 PRO A CA 1
ATOM 701 C C . PRO A 1 92 ? -18.889 -1.672 9.050 1.00 97.12 92 PRO A C 1
ATOM 703 O O . PRO A 1 92 ? -17.993 -2.414 8.639 1.00 97.12 92 PRO A O 1
ATOM 706 N N . VAL A 1 93 ? -19.508 -1.882 10.216 1.00 97.56 93 VAL A N 1
ATOM 707 C CA . VAL A 1 93 ? -19.359 -3.123 10.996 1.00 97.56 93 VAL A CA 1
ATOM 708 C C . VAL A 1 93 ? -19.642 -4.327 10.091 1.00 97.56 93 VAL A C 1
ATOM 710 O O . VAL A 1 93 ? -20.600 -4.324 9.321 1.00 97.56 93 VAL A O 1
ATOM 713 N N . GLY A 1 94 ? -18.805 -5.357 10.176 1.00 97.88 94 GLY A N 1
ATOM 714 C CA . GLY A 1 94 ? -18.888 -6.556 9.347 1.00 97.88 94 GLY A CA 1
ATOM 715 C C . GLY A 1 94 ? -18.059 -6.505 8.063 1.00 97.88 94 GLY A C 1
ATOM 716 O O . GLY A 1 94 ? -17.839 -7.555 7.463 1.00 97.88 94 GLY A O 1
ATOM 717 N N . ALA A 1 95 ? -17.556 -5.335 7.647 1.00 98.06 95 ALA A N 1
ATOM 718 C CA . ALA A 1 95 ? -16.687 -5.248 6.477 1.00 98.06 95 ALA A CA 1
ATOM 719 C C . ALA A 1 95 ? -15.417 -6.095 6.672 1.00 98.06 95 ALA A C 1
ATOM 721 O O . ALA A 1 95 ? -14.836 -6.129 7.754 1.00 98.06 95 ALA A O 1
ATOM 722 N N . THR A 1 96 ? -14.979 -6.772 5.612 1.00 98.38 96 THR A N 1
ATOM 723 C CA . THR A 1 96 ? -13.775 -7.627 5.607 1.00 98.38 96 THR A CA 1
ATOM 724 C C . THR A 1 96 ? -12.628 -7.017 4.805 1.00 98.38 96 THR A C 1
ATOM 726 O O . THR A 1 96 ? -11.580 -7.635 4.620 1.00 98.38 96 THR A O 1
ATOM 729 N N . SER A 1 97 ? -12.823 -5.799 4.305 1.00 97.62 97 SER A N 1
ATOM 730 C CA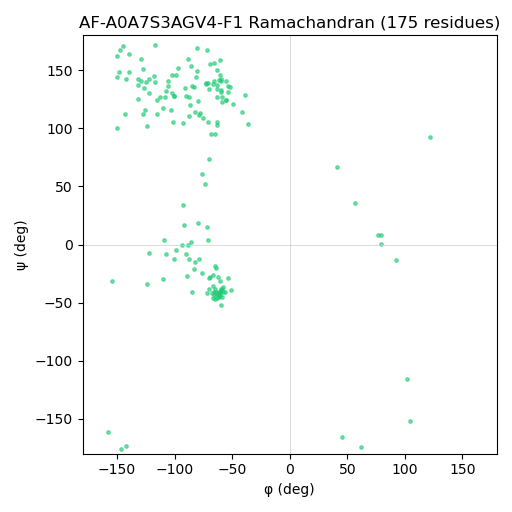 . SER A 1 97 ? -11.822 -5.056 3.555 1.00 97.62 97 SER A CA 1
ATOM 731 C C . SER A 1 97 ? -11.993 -3.559 3.747 1.00 97.62 97 SER A C 1
ATOM 733 O O . SER A 1 97 ? -13.125 -3.072 3.784 1.00 97.62 97 SER A O 1
ATOM 735 N N . PHE A 1 98 ? -10.882 -2.831 3.797 1.00 97.56 98 PHE A N 1
ATOM 736 C CA . PHE A 1 98 ? -10.875 -1.372 3.761 1.00 97.56 98 PHE A CA 1
ATOM 737 C C . PHE A 1 98 ? -9.598 -0.838 3.115 1.00 97.56 98 PHE A C 1
ATOM 739 O O . PHE A 1 98 ? -8.601 -1.549 3.003 1.00 97.56 98 PHE A O 1
ATOM 746 N N . SER A 1 99 ? -9.630 0.422 2.693 1.00 96.31 99 SER A N 1
ATOM 747 C CA . SER A 1 99 ? -8.504 1.100 2.057 1.00 96.31 99 SER A CA 1
ATOM 748 C C . SER A 1 99 ? -8.068 2.287 2.899 1.00 96.31 99 SER A C 1
ATOM 750 O O . SER A 1 99 ? -8.901 2.983 3.483 1.00 96.31 99 SER A O 1
ATOM 752 N N . VAL A 1 100 ? -6.768 2.557 2.916 1.00 93.81 100 VAL A N 1
ATOM 753 C CA . VAL A 1 100 ? -6.182 3.715 3.595 1.00 93.81 100 VAL A CA 1
ATOM 754 C C . VAL A 1 100 ? -5.288 4.501 2.652 1.00 93.81 100 VAL A C 1
ATOM 756 O O . VAL A 1 100 ? -4.675 3.923 1.758 1.00 93.81 100 VAL A O 1
ATOM 759 N N . ARG A 1 101 ? -5.170 5.807 2.877 1.00 88.88 101 ARG A N 1
ATOM 760 C CA . ARG A 1 101 ? -4.152 6.654 2.247 1.00 88.88 101 ARG A CA 1
ATOM 761 C C . ARG A 1 101 ? -3.019 6.944 3.219 1.00 88.88 101 ARG A C 1
ATOM 763 O O . ARG A 1 101 ? -3.260 7.126 4.412 1.00 88.88 101 ARG A O 1
ATOM 770 N N . TYR A 1 102 ? -1.806 7.049 2.695 1.00 86.19 102 TYR A N 1
ATOM 771 C CA . TYR A 1 102 ? -0.676 7.548 3.467 1.00 86.19 102 TYR A CA 1
ATOM 772 C C . TYR A 1 102 ? -0.808 9.053 3.689 1.00 86.19 102 TYR A C 1
ATOM 774 O O . TYR A 1 102 ? -1.159 9.791 2.768 1.00 86.19 102 TYR A O 1
ATOM 782 N N . ILE A 1 103 ? -0.501 9.511 4.901 1.00 81.00 103 ILE A N 1
ATOM 783 C CA . ILE A 1 103 ? -0.404 10.940 5.208 1.00 81.00 103 ILE A CA 1
ATOM 784 C C . ILE A 1 103 ? 1.051 11.374 4.988 1.00 81.00 103 ILE A C 1
ATOM 786 O O . ILE A 1 103 ? 1.983 10.691 5.419 1.00 81.00 103 ILE A O 1
ATOM 790 N N . SER A 1 104 ? 1.284 12.504 4.324 1.00 71.31 104 SER A N 1
ATOM 791 C CA . SER A 1 104 ? 2.640 13.035 4.127 1.00 71.31 104 SER A CA 1
ATOM 792 C C . SER A 1 104 ? 3.332 13.321 5.466 1.00 71.31 104 SER A C 1
ATOM 794 O O . SER A 1 104 ? 2.757 13.967 6.335 1.00 71.31 104 SER A O 1
ATOM 796 N N . GLY A 1 105 ? 4.575 12.851 5.636 1.00 69.81 105 GLY A N 1
ATOM 797 C CA . GLY A 1 105 ? 5.362 13.064 6.864 1.00 69.81 105 GLY A CA 1
ATOM 798 C C . GLY A 1 105 ? 4.969 12.180 8.057 1.00 69.81 105 GLY A C 1
ATOM 799 O O . GLY A 1 105 ? 5.478 12.378 9.154 1.00 69.81 105 GLY A O 1
ATOM 800 N N . SER A 1 106 ? 4.089 11.198 7.854 1.00 70.31 106 SER A N 1
ATOM 801 C CA . SER A 1 106 ? 3.570 10.322 8.916 1.00 70.31 106 SER A CA 1
ATOM 802 C C . SER A 1 106 ? 4.496 9.188 9.354 1.00 70.31 106 SER A C 1
ATOM 804 O O . SER A 1 106 ? 4.227 8.537 10.364 1.00 70.31 106 SER A O 1
ATOM 806 N N . ILE A 1 107 ? 5.565 8.916 8.602 1.00 76.12 107 ILE A N 1
ATOM 807 C CA . ILE A 1 107 ? 6.539 7.879 8.952 1.00 76.12 107 ILE A CA 1
ATOM 808 C C . ILE A 1 107 ? 7.581 8.488 9.887 1.00 76.12 107 ILE A C 1
ATOM 810 O O . ILE A 1 107 ? 8.303 9.413 9.504 1.00 76.12 107 ILE A O 1
ATOM 814 N N . SER A 1 108 ? 7.705 7.944 11.098 1.00 65.31 108 SER A N 1
ATOM 815 C CA . SER A 1 108 ? 8.683 8.435 12.072 1.00 65.31 108 SER A CA 1
ATOM 816 C C . SER A 1 108 ? 10.115 8.350 11.531 1.00 65.31 108 SER A C 1
ATOM 818 O O . SER A 1 108 ? 10.574 7.316 11.050 1.00 65.31 108 SER A O 1
ATOM 820 N N . GLY A 1 109 ? 10.836 9.473 11.576 1.00 56.19 109 GLY A N 1
ATOM 821 C CA . GLY A 1 109 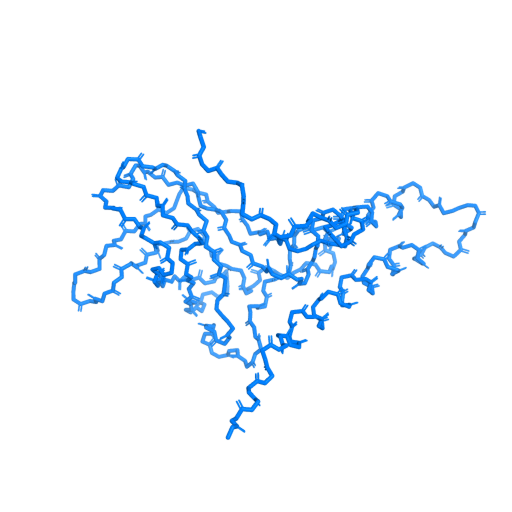? 12.199 9.573 11.043 1.00 56.19 109 GLY A CA 1
ATOM 822 C C . GLY A 1 109 ? 12.300 9.734 9.518 1.00 56.19 109 GLY A C 1
ATOM 823 O O . GLY A 1 109 ? 13.412 9.684 8.994 1.00 56.19 109 GLY A O 1
ATOM 824 N N . SER A 1 110 ? 11.188 9.947 8.798 1.00 56.38 110 SER A N 1
ATOM 825 C CA . SER A 1 110 ? 11.189 10.332 7.377 1.00 56.38 110 SER A CA 1
ATOM 826 C C . SER A 1 110 ? 10.791 11.800 7.200 1.00 56.38 110 SER A C 1
ATOM 828 O O . SER A 1 110 ? 9.778 12.238 7.733 1.00 56.38 110 SER A O 1
ATOM 830 N N . HIS A 1 111 ? 11.561 12.555 6.411 1.00 43.69 111 HIS A N 1
ATOM 831 C CA . HIS A 1 111 ? 11.266 13.959 6.079 1.00 43.69 111 HIS A CA 1
ATOM 832 C C . HIS A 1 111 ? 10.485 14.115 4.760 1.00 43.69 111 HIS A C 1
ATOM 834 O O . HIS A 1 111 ? 10.176 15.232 4.351 1.00 43.69 111 HIS A O 1
ATOM 840 N N . SER A 1 112 ? 10.176 13.017 4.061 1.00 45.38 112 SER A N 1
ATOM 841 C CA . SER A 1 112 ? 9.527 13.053 2.744 1.00 45.38 112 SER A CA 1
ATOM 842 C C . SER A 1 112 ? 8.533 11.906 2.607 1.00 45.38 112 SER A C 1
ATOM 844 O O . SER A 1 112 ? 8.962 10.759 2.554 1.00 45.38 112 SER A O 1
ATOM 846 N N . GLY A 1 113 ? 7.232 12.229 2.553 1.00 54.53 113 GLY A N 1
ATOM 847 C CA . GLY A 1 113 ? 6.133 11.331 2.155 1.00 54.53 113 GLY A CA 1
ATOM 848 C C . GLY A 1 113 ? 6.137 9.918 2.760 1.00 54.53 113 GLY A C 1
ATOM 849 O O . GLY A 1 113 ? 6.843 9.616 3.722 1.00 54.53 113 GLY A O 1
ATOM 850 N N . SER A 1 114 ? 5.333 9.018 2.193 1.00 64.50 114 SER A N 1
ATOM 851 C CA . SER A 1 114 ? 5.563 7.586 2.379 1.00 64.50 114 SER A CA 1
ATOM 852 C C . SER A 1 114 ? 6.679 7.144 1.435 1.00 64.50 114 SER A C 1
ATOM 854 O O . SER A 1 114 ? 6.536 7.275 0.224 1.00 64.50 114 SER A O 1
ATOM 856 N N . ASN A 1 115 ? 7.757 6.544 1.947 1.00 76.38 115 ASN A N 1
ATOM 857 C CA . ASN A 1 115 ? 8.797 5.920 1.108 1.00 76.38 115 ASN A CA 1
ATOM 858 C C . ASN A 1 115 ? 8.322 4.610 0.438 1.00 76.38 115 ASN A C 1
ATOM 860 O O . ASN A 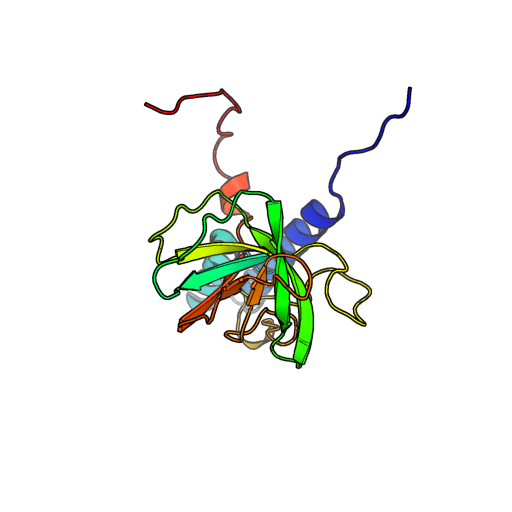1 115 ? 9.138 3.814 -0.016 1.00 76.38 115 ASN A O 1
ATOM 864 N N . CYS A 1 116 ? 7.013 4.359 0.417 1.00 84.19 116 CYS A N 1
ATOM 865 C CA . CYS A 1 116 ? 6.395 3.241 -0.274 1.00 84.19 116 CYS A CA 1
ATOM 866 C C . CYS A 1 116 ? 6.298 3.563 -1.770 1.00 84.19 116 CYS A C 1
ATOM 868 O O . CYS A 1 116 ? 5.555 4.464 -2.152 1.00 84.19 116 CYS A O 1
ATOM 870 N N . ARG A 1 117 ? 7.064 2.849 -2.601 1.00 87.06 117 ARG A N 1
ATOM 871 C CA . ARG A 1 117 ? 7.048 2.967 -4.068 1.00 87.06 117 ARG A CA 1
ATOM 872 C C . ARG A 1 117 ? 6.755 1.602 -4.663 1.00 87.06 117 ARG A C 1
ATOM 874 O O . ARG A 1 117 ? 7.616 0.722 -4.668 1.00 87.06 117 ARG A O 1
ATOM 881 N N . VAL A 1 118 ? 5.519 1.408 -5.087 1.00 86.88 118 VAL A N 1
ATOM 882 C CA . VAL A 1 118 ? 4.960 0.119 -5.513 1.00 86.88 118 VAL A CA 1
ATOM 883 C C . VAL A 1 118 ? 3.948 0.356 -6.638 1.00 86.88 118 VAL A C 1
ATOM 885 O O . VAL A 1 118 ? 3.796 1.479 -7.101 1.00 86.88 118 VAL A O 1
ATOM 888 N N . GLY A 1 119 ? 3.272 -0.695 -7.106 1.00 86.00 119 GLY A N 1
ATOM 889 C CA . GLY A 1 119 ? 2.313 -0.613 -8.209 1.00 86.00 119 GLY A CA 1
ATOM 890 C C . GLY A 1 119 ? 2.915 -1.115 -9.519 1.00 86.00 119 GLY A C 1
ATOM 891 O O . GLY A 1 119 ? 3.232 -2.300 -9.649 1.00 86.00 119 GLY A O 1
ATOM 892 N N . GLY A 1 120 ? 3.041 -0.221 -10.496 1.00 87.94 120 GLY A N 1
ATOM 893 C CA . GLY A 1 120 ? 3.515 -0.516 -11.847 1.00 87.94 120 GLY A CA 1
ATOM 894 C C . GLY A 1 120 ? 5.034 -0.582 -12.000 1.00 87.94 120 GLY A C 1
ATOM 895 O O . GLY A 1 120 ? 5.503 -1.120 -13.002 1.00 87.94 120 GLY A O 1
ATOM 896 N N . LEU A 1 121 ? 5.797 -0.079 -11.021 1.00 88.94 121 LEU A N 1
ATOM 897 C CA . LEU A 1 121 ? 7.261 -0.033 -11.087 1.00 88.94 121 LEU A CA 1
ATOM 898 C C . LEU A 1 121 ? 7.888 -1.431 -11.235 1.00 88.94 121 LEU A C 1
ATOM 900 O O . LEU A 1 121 ? 7.439 -2.387 -10.594 1.00 88.94 121 LEU A O 1
ATOM 904 N N . PRO A 1 122 ? 8.973 -1.561 -12.021 1.00 87.81 122 PRO A N 1
ATOM 905 C CA . PRO A 1 122 ? 9.738 -2.798 -12.088 1.00 87.81 122 PRO A CA 1
ATOM 906 C C . PRO A 1 122 ? 10.426 -3.088 -10.743 1.00 87.81 122 PRO A C 1
ATOM 908 O O . PRO A 1 122 ? 10.742 -2.151 -10.003 1.00 87.81 122 PRO A O 1
ATOM 911 N N . PRO A 1 123 ? 10.758 -4.358 -10.433 1.00 88.00 123 PRO A N 1
ATOM 912 C CA . PRO A 1 123 ? 11.317 -4.745 -9.134 1.00 88.00 123 PRO A CA 1
ATOM 913 C C . PRO A 1 123 ? 12.522 -3.907 -8.683 1.00 88.00 123 PRO A C 1
ATOM 915 O O . PRO A 1 123 ? 12.603 -3.521 -7.521 1.00 88.00 123 PRO A O 1
ATOM 918 N N . ALA A 1 124 ? 13.417 -3.550 -9.610 1.00 86.12 124 ALA A N 1
ATOM 919 C CA . ALA A 1 124 ? 14.603 -2.738 -9.327 1.00 86.12 124 ALA A CA 1
ATOM 920 C C . ALA A 1 124 ? 14.296 -1.297 -8.866 1.00 86.12 124 ALA A C 1
ATOM 922 O O . ALA A 1 124 ? 15.168 -0.640 -8.304 1.00 86.12 124 ALA A O 1
ATOM 923 N N . GLN A 1 125 ? 13.082 -0.800 -9.114 1.00 86.00 125 GLN A N 1
ATOM 924 C CA . GLN A 1 125 ? 12.631 0.546 -8.745 1.00 86.00 125 GLN A CA 1
ATOM 925 C C . GLN A 1 125 ? 11.622 0.533 -7.584 1.00 86.00 125 GLN A C 1
ATOM 927 O O . GLN A 1 125 ? 11.296 1.591 -7.043 1.00 86.00 125 GLN A O 1
ATOM 932 N N . THR A 1 126 ? 11.147 -0.647 -7.169 1.00 88.81 126 THR A N 1
ATOM 933 C CA . THR A 1 126 ? 10.224 -0.776 -6.035 1.00 88.81 126 THR A CA 1
ATOM 934 C C . THR A 1 126 ? 10.923 -0.545 -4.695 1.00 88.81 126 THR A C 1
ATOM 936 O O . THR A 1 126 ? 12.028 -1.031 -4.456 1.00 88.81 126 THR A O 1
ATOM 939 N N . ILE A 1 127 ? 10.257 0.176 -3.791 1.00 87.62 127 ILE A N 1
ATOM 940 C CA . ILE A 1 127 ? 10.697 0.393 -2.410 1.00 87.62 127 ILE A CA 1
ATOM 941 C C . ILE A 1 127 ? 9.559 0.003 -1.476 1.00 87.62 127 ILE A C 1
ATOM 943 O O . ILE A 1 127 ? 8.531 0.676 -1.410 1.00 87.62 127 ILE A O 1
ATOM 947 N N . THR A 1 128 ? 9.758 -1.076 -0.721 1.00 89.81 128 THR A N 1
ATOM 948 C CA . THR A 1 128 ? 8.751 -1.597 0.214 1.00 89.81 128 THR A CA 1
ATOM 949 C C . THR A 1 128 ? 9.003 -1.207 1.665 1.00 89.81 128 THR A C 1
ATOM 951 O O . THR A 1 128 ? 8.099 -1.354 2.484 1.00 89.81 128 THR A O 1
ATOM 954 N N . SER A 1 129 ? 10.188 -0.687 2.003 1.00 86.50 129 SER A N 1
ATOM 955 C CA . SER A 1 129 ? 10.567 -0.349 3.384 1.00 86.50 129 SER A CA 1
ATOM 956 C C . SER A 1 129 ? 9.611 0.653 4.030 1.00 86.50 129 SER A C 1
ATOM 958 O O . SER A 1 129 ? 9.226 0.463 5.176 1.00 86.50 129 SER A O 1
ATOM 960 N N . GLY A 1 130 ? 9.164 1.666 3.281 1.00 85.62 130 GLY A N 1
ATOM 961 C CA . GLY A 1 130 ? 8.193 2.661 3.745 1.00 85.62 130 GLY A CA 1
ATOM 962 C C . GLY A 1 130 ? 6.725 2.260 3.590 1.00 85.62 130 GLY A C 1
ATOM 963 O O . GLY A 1 130 ? 5.856 3.079 3.880 1.00 85.62 130 GLY A O 1
ATOM 964 N N . CYS A 1 131 ? 6.434 1.053 3.099 1.00 91.00 131 CYS A N 1
ATOM 965 C CA . CYS A 1 131 ? 5.066 0.563 2.979 1.00 91.00 131 CYS A CA 1
ATOM 966 C C . CYS A 1 131 ? 4.564 0.012 4.311 1.00 91.00 131 CYS A C 1
ATOM 968 O O . CYS A 1 131 ? 5.325 -0.616 5.047 1.00 91.00 131 CYS A O 1
ATOM 970 N N . ILE A 1 132 ? 3.278 0.208 4.592 1.00 92.81 132 ILE A N 1
ATOM 971 C CA . ILE A 1 132 ? 2.599 -0.346 5.756 1.00 92.81 132 ILE A CA 1
ATOM 972 C C . ILE A 1 132 ? 2.598 -1.878 5.674 1.00 92.81 132 ILE A C 1
ATOM 974 O O . ILE A 1 132 ? 2.341 -2.471 4.620 1.00 92.81 132 ILE A O 1
ATOM 978 N N . ALA A 1 133 ? 2.942 -2.505 6.792 1.00 93.81 133 ALA A N 1
ATOM 979 C CA . ALA A 1 133 ? 3.051 -3.943 6.946 1.00 93.81 133 ALA A CA 1
ATOM 980 C C . ALA A 1 133 ? 1.702 -4.557 7.354 1.00 93.81 133 ALA A C 1
ATOM 982 O O . ALA A 1 133 ? 0.837 -3.886 7.919 1.00 93.81 133 ALA A O 1
ATOM 983 N N . ALA A 1 134 ? 1.539 -5.864 7.128 1.00 94.06 134 ALA A N 1
ATOM 984 C CA . ALA A 1 134 ? 0.418 -6.644 7.661 1.00 94.06 134 ALA A CA 1
ATOM 985 C C . ALA A 1 134 ? 0.626 -6.943 9.160 1.00 94.06 134 ALA A C 1
ATOM 987 O O . ALA A 1 134 ? 0.760 -8.092 9.571 1.00 94.06 134 ALA A O 1
ATOM 988 N N . GLN A 1 135 ? 0.716 -5.886 9.963 1.00 94.75 135 GLN A N 1
ATOM 989 C CA . GLN A 1 135 ? 0.822 -5.936 11.421 1.00 94.75 135 GLN A CA 1
ATOM 990 C C . GLN A 1 135 ? -0.402 -5.271 12.054 1.00 94.75 135 GLN A C 1
ATOM 992 O O . GLN A 1 135 ? -1.217 -4.670 11.354 1.00 94.75 135 GLN A O 1
ATOM 997 N N . GLU A 1 136 ? -0.541 -5.383 13.375 1.00 95.38 136 GLU A N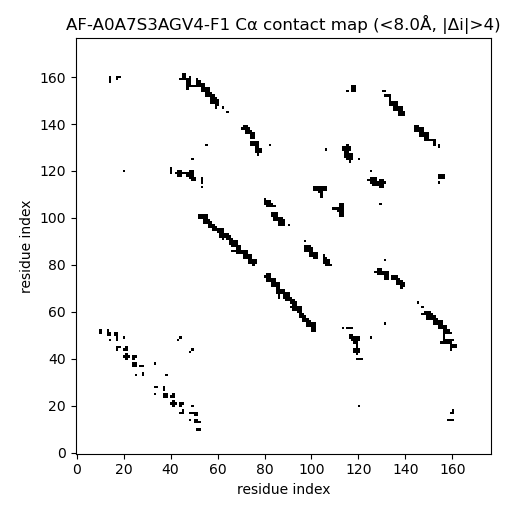 1
ATOM 998 C CA . GLU A 1 136 ? -1.649 -4.761 14.100 1.00 95.38 136 GLU A CA 1
ATOM 999 C C . GLU A 1 136 ? -1.753 -3.262 13.805 1.00 95.38 136 GLU A C 1
ATOM 1001 O O . GLU A 1 136 ? -0.777 -2.511 13.891 1.00 95.38 136 GLU A O 1
ATOM 1006 N N . LEU A 1 137 ? -2.975 -2.841 13.494 1.00 96.06 137 LEU A N 1
ATOM 1007 C CA . LEU A 1 137 ? -3.346 -1.452 13.295 1.00 96.06 137 LEU A CA 1
ATOM 1008 C C . LEU A 1 137 ? -4.151 -0.977 14.501 1.00 96.06 137 LEU A C 1
ATOM 1010 O O . LEU A 1 137 ? -4.996 -1.711 15.021 1.00 96.06 137 LEU A O 1
ATOM 1014 N N . ARG A 1 138 ? -3.918 0.263 14.927 1.00 95.75 138 ARG A N 1
ATOM 1015 C CA . ARG A 1 138 ? -4.622 0.881 16.053 1.00 95.75 138 ARG A CA 1
ATOM 1016 C C . ARG A 1 138 ? -5.442 2.057 15.566 1.00 95.75 138 ARG A C 1
ATOM 1018 O O . ARG A 1 138 ? -4.910 2.994 14.969 1.00 95.75 138 ARG A O 1
ATOM 1025 N N . VAL A 1 139 ? -6.734 2.010 15.863 1.00 94.12 139 VAL A N 1
ATOM 1026 C CA . VAL A 1 139 ? -7.697 3.057 15.537 1.00 94.12 139 VAL A CA 1
ATOM 1027 C C . VAL A 1 139 ? -8.129 3.757 16.821 1.00 94.12 139 VAL A C 1
ATOM 1029 O O . VAL A 1 139 ? -8.754 3.145 17.690 1.00 94.12 139 VAL A O 1
ATOM 1032 N N . GLY A 1 140 ? -7.842 5.054 16.931 1.00 83.38 140 GLY A N 1
ATOM 1033 C CA . GLY A 1 140 ? -8.161 5.859 18.114 1.00 83.38 140 GLY A CA 1
ATOM 1034 C C . GLY A 1 140 ? -6.948 6.170 18.992 1.00 83.38 140 GLY A C 1
ATOM 1035 O O . GLY A 1 140 ? -5.837 6.319 18.491 1.00 83.38 140 GLY A O 1
ATOM 1036 N N . LYS A 1 141 ? -7.187 6.365 20.295 1.00 76.19 141 LYS A N 1
ATOM 1037 C CA . LYS A 1 141 ? -6.158 6.715 21.284 1.00 76.19 141 LYS A CA 1
ATOM 1038 C C . LYS A 1 141 ? -6.230 5.791 22.494 1.00 76.19 141 LYS A C 1
ATOM 1040 O O . LYS A 1 141 ? -7.319 5.518 23.012 1.00 76.19 141 LYS A O 1
ATOM 1045 N N . TYR A 1 142 ? -5.052 5.429 22.995 1.00 72.56 142 TYR A N 1
ATOM 1046 C CA . TYR A 1 142 ? -4.889 4.603 24.182 1.00 72.56 142 TYR A CA 1
ATOM 1047 C C . TYR A 1 142 ? -5.630 5.216 25.386 1.00 72.56 142 TYR A C 1
ATOM 1049 O O . TYR A 1 142 ? -5.589 6.439 25.562 1.00 72.56 142 TYR A O 1
ATOM 1057 N N . PRO A 1 143 ? -6.283 4.407 26.246 1.00 72.38 143 PRO A N 1
ATOM 1058 C CA . PRO A 1 143 ? -6.334 2.936 26.248 1.00 72.38 143 PRO A CA 1
ATOM 1059 C C . PRO A 1 143 ? -7.458 2.320 25.403 1.00 72.38 143 PRO A C 1
ATOM 1061 O O . PRO A 1 143 ? -7.561 1.100 25.333 1.00 72.38 143 PRO A O 1
ATOM 1064 N N . ASN A 1 144 ? -8.292 3.133 24.755 1.00 80.31 144 ASN A N 1
ATOM 1065 C CA . ASN A 1 144 ? -9.486 2.671 24.040 1.00 80.31 144 ASN A CA 1
ATOM 1066 C C . ASN A 1 144 ? -9.206 2.405 22.551 1.00 80.31 144 ASN A C 1
ATOM 1068 O O . ASN A 1 144 ? -10.062 2.666 21.701 1.00 80.31 144 ASN A O 1
ATOM 1072 N N . ASP A 1 145 ? -7.998 1.932 22.235 1.00 86.69 145 ASP A N 1
ATOM 1073 C CA . ASP A 1 145 ? -7.610 1.603 20.866 1.00 86.69 145 ASP A CA 1
ATOM 1074 C C . ASP A 1 145 ? -8.496 0.470 20.346 1.00 86.69 145 ASP A C 1
ATOM 1076 O O . ASP A 1 145 ? -8.591 -0.598 20.954 1.00 86.69 145 ASP A O 1
ATOM 1080 N N . TYR A 1 146 ? -9.112 0.677 19.186 1.00 94.00 146 TYR A N 1
ATOM 1081 C CA . TYR A 1 146 ? -9.669 -0.428 18.425 1.00 94.00 146 TYR A CA 1
ATOM 1082 C C . TYR A 1 146 ? -8.537 -1.076 17.622 1.00 94.00 146 TYR A C 1
ATOM 1084 O O . TYR A 1 146 ? -7.947 -0.436 16.749 1.00 94.00 146 TYR A O 1
ATOM 1092 N N . ILE A 1 147 ? -8.213 -2.326 17.958 1.00 95.62 147 ILE A N 1
ATOM 1093 C CA . ILE A 1 147 ? -7.157 -3.095 17.297 1.00 95.62 147 ILE A CA 1
ATOM 1094 C C . ILE A 1 147 ? -7.748 -3.862 16.120 1.00 95.62 147 ILE A C 1
ATOM 1096 O O . ILE A 1 147 ? -8.718 -4.607 16.268 1.00 95.62 147 ILE A O 1
ATOM 1100 N N . ILE A 1 148 ? -7.131 -3.696 14.958 1.00 96.50 148 ILE A N 1
ATOM 1101 C CA . ILE A 1 148 ? -7.423 -4.467 13.757 1.00 96.50 148 ILE A CA 1
ATOM 1102 C C . ILE A 1 148 ? -6.193 -5.319 13.465 1.00 96.50 148 ILE A C 1
ATOM 1104 O O . ILE A 1 148 ? -5.090 -4.787 13.356 1.00 96.50 148 ILE A O 1
ATOM 1108 N N . SER A 1 149 ? -6.381 -6.629 13.315 1.00 96.44 149 SER A N 1
ATOM 1109 C CA . SER A 1 149 ? -5.329 -7.565 12.906 1.00 96.44 149 SER A CA 1
ATOM 1110 C C . SER A 1 149 ? -5.505 -7.899 11.421 1.00 96.44 149 SER A C 1
ATOM 1112 O O . SER A 1 149 ? -6.440 -8.629 11.070 1.00 96.44 149 SER A O 1
ATOM 1114 N N . PRO A 1 150 ? -4.666 -7.358 10.521 1.00 96.12 150 PRO A N 1
ATOM 1115 C CA . PRO A 1 150 ? -4.774 -7.649 9.104 1.00 96.12 150 PRO A CA 1
ATOM 1116 C C . PRO A 1 150 ? -4.477 -9.103 8.762 1.00 96.12 150 PRO A C 1
ATOM 1118 O O . PRO A 1 150 ? -3.541 -9.697 9.285 1.00 96.12 150 PRO A O 1
ATOM 1121 N N . ILE A 1 151 ? -5.246 -9.648 7.823 1.00 96.81 151 ILE A N 1
ATOM 1122 C CA . ILE A 1 151 ? -4.959 -10.936 7.181 1.00 96.81 151 ILE A CA 1
ATOM 1123 C C . ILE A 1 151 ? -3.993 -10.713 6.014 1.00 96.81 151 ILE A C 1
ATOM 1125 O O . ILE A 1 151 ? -3.073 -11.496 5.793 1.00 96.81 151 ILE A O 1
ATOM 1129 N N . LYS A 1 152 ? -4.208 -9.633 5.256 1.00 96.44 152 LYS A N 1
ATOM 1130 C CA . LYS A 1 152 ? -3.404 -9.265 4.090 1.00 96.44 152 LYS A CA 1
ATOM 1131 C C . LYS A 1 152 ? -3.360 -7.750 3.938 1.00 96.44 152 LYS A C 1
ATOM 1133 O O . LYS A 1 152 ? -4.344 -7.074 4.240 1.00 96.44 152 LYS A O 1
ATOM 1138 N N . VAL A 1 153 ? -2.248 -7.246 3.409 1.00 96.19 153 VAL A N 1
ATOM 1139 C CA . VAL A 1 153 ? -2.131 -5.880 2.898 1.00 96.19 153 VAL A CA 1
ATOM 1140 C C . VAL A 1 153 ? -1.601 -5.895 1.467 1.00 96.19 153 VAL A C 1
ATOM 1142 O O . VAL A 1 153 ? -0.636 -6.596 1.170 1.00 96.19 153 VAL A O 1
ATOM 1145 N N . ASP A 1 154 ? -2.227 -5.110 0.598 1.00 94.12 154 ASP A N 1
ATOM 1146 C CA . ASP A 1 154 ? -1.750 -4.804 -0.747 1.00 94.12 154 ASP A CA 1
ATOM 1147 C C . ASP A 1 154 ? -1.432 -3.308 -0.813 1.00 94.12 154 ASP A C 1
ATOM 1149 O O . ASP A 1 154 ? -2.327 -2.467 -0.718 1.00 94.12 154 ASP A O 1
ATOM 1153 N N . ASN A 1 155 ? -0.149 -2.975 -0.953 1.00 91.19 155 ASN A N 1
ATOM 1154 C CA . ASN A 1 155 ? 0.310 -1.600 -1.134 1.00 91.19 155 ASN A CA 1
ATOM 1155 C C . ASN A 1 155 ? 0.299 -1.253 -2.624 1.00 91.19 155 ASN A C 1
ATOM 1157 O O . ASN A 1 155 ? 0.857 -1.997 -3.431 1.00 91.19 155 ASN A O 1
ATOM 1161 N N . LEU A 1 156 ? -0.360 -0.152 -2.977 1.00 87.94 156 LEU A N 1
ATOM 1162 C CA . LEU A 1 156 ? -0.723 0.205 -4.348 1.00 87.94 156 LEU A CA 1
ATOM 1163 C C . LEU A 1 156 ? -0.654 1.724 -4.556 1.00 87.94 156 LEU A C 1
ATOM 1165 O O . LEU A 1 156 ? -0.573 2.488 -3.596 1.00 87.94 156 LEU A O 1
ATOM 1169 N N . ASN A 1 157 ? -0.775 2.155 -5.810 1.00 83.62 157 ASN A N 1
ATOM 1170 C CA . ASN A 1 157 ? -0.822 3.559 -6.209 1.00 83.62 157 ASN A CA 1
ATOM 1171 C C . ASN A 1 157 ? -2.096 3.821 -7.028 1.00 83.62 157 ASN A C 1
ATOM 1173 O O . ASN A 1 157 ? -2.552 2.945 -7.765 1.00 83.62 157 ASN A O 1
ATOM 1177 N N . ARG A 1 158 ? -2.748 4.973 -6.803 1.00 72.06 158 ARG A N 1
ATOM 1178 C CA . ARG A 1 158 ? -4.104 5.244 -7.333 1.00 72.06 158 ARG A CA 1
ATOM 1179 C C . ARG A 1 158 ? -4.151 6.293 -8.437 1.00 72.06 158 ARG A C 1
ATOM 1181 O O . ARG A 1 158 ? -5.071 6.246 -9.253 1.00 72.06 158 ARG A O 1
ATOM 1188 N N . LEU A 1 159 ? -3.233 7.259 -8.438 1.00 68.81 159 LEU A N 1
ATOM 1189 C CA . LEU A 1 159 ? -3.114 8.149 -9.586 1.00 68.81 159 LEU A CA 1
ATOM 1190 C C . LEU A 1 159 ? -2.224 7.493 -10.625 1.00 68.81 159 LEU A C 1
ATOM 1192 O O . LEU A 1 159 ? -1.235 6.835 -10.321 1.00 68.81 159 LEU A O 1
ATOM 1196 N N . THR A 1 160 ? -2.680 7.599 -11.858 1.00 68.06 160 THR A N 1
ATOM 1197 C CA . THR A 1 160 ? -2.115 6.919 -13.005 1.00 68.06 160 THR A CA 1
ATOM 1198 C C . THR A 1 160 ? -2.137 7.929 -14.138 1.00 68.06 160 THR A C 1
ATOM 1200 O O . THR A 1 160 ? -3.033 8.777 -14.220 1.00 68.06 160 THR A O 1
ATOM 1203 N N . ILE A 1 161 ? -1.164 7.842 -15.037 1.00 71.56 161 ILE A N 1
ATOM 1204 C CA . ILE A 1 161 ? -1.143 8.682 -16.240 1.00 71.56 161 ILE A CA 1
ATOM 1205 C C . ILE A 1 161 ? -2.389 8.377 -17.098 1.00 71.56 161 ILE A C 1
ATOM 1207 O O . ILE A 1 161 ? -2.926 9.262 -17.770 1.00 71.56 161 ILE A O 1
ATOM 1211 N N . SER A 1 162 ? -2.918 7.149 -17.011 1.00 69.12 162 SER A N 1
ATOM 1212 C CA . SER A 1 162 ? -4.167 6.757 -17.666 1.00 69.12 162 SER A CA 1
ATOM 1213 C C . SER A 1 162 ? -5.379 7.576 -17.228 1.00 69.12 162 SER A C 1
ATOM 1215 O O . SER A 1 162 ? -6.167 7.978 -18.082 1.00 69.12 162 SER A O 1
ATOM 1217 N N . HIS A 1 163 ? -5.500 7.912 -15.941 1.00 62.56 163 HIS A N 1
ATOM 1218 C CA . HIS A 1 163 ? -6.601 8.744 -15.449 1.00 62.56 163 HIS A CA 1
ATOM 1219 C C . HIS A 1 163 ? -6.549 10.183 -15.982 1.00 62.56 163 HIS A C 1
ATOM 1221 O O . HIS A 1 163 ? -7.593 10.811 -16.112 1.00 62.56 163 HIS A O 1
ATOM 1227 N N . LEU A 1 164 ? -5.367 10.697 -16.341 1.00 60.72 164 LEU A N 1
ATOM 1228 C CA . LEU A 1 164 ? -5.223 12.016 -16.975 1.00 60.72 164 LEU A CA 1
ATOM 1229 C C . LEU A 1 164 ? -5.445 11.994 -18.491 1.00 60.72 164 LEU A C 1
ATOM 1231 O O . LEU A 1 164 ? -5.709 13.028 -19.096 1.00 60.72 164 LEU A O 1
ATOM 1235 N N . SER A 1 165 ? -5.303 10.822 -19.109 1.00 55.84 165 SER A N 1
ATOM 1236 C CA . SER A 1 165 ? -5.441 10.639 -20.557 1.00 55.84 165 SER A CA 1
ATOM 1237 C C . SER A 1 165 ? -6.884 10.366 -20.987 1.00 55.84 165 SER A C 1
ATOM 1239 O O . SER A 1 165 ? -7.189 10.391 -22.180 1.00 55.84 165 SER A O 1
ATOM 1241 N N . ALA A 1 166 ? -7.771 10.068 -20.034 1.00 51.91 166 ALA A N 1
ATOM 1242 C CA . ALA A 1 166 ? -9.194 9.952 -20.299 1.00 51.91 166 ALA A CA 1
ATOM 1243 C C . ALA A 1 166 ? -9.755 11.336 -20.683 1.00 51.91 166 ALA A C 1
ATOM 1245 O O . ALA A 1 166 ? -9.380 12.335 -20.063 1.00 51.91 166 ALA A O 1
ATOM 1246 N N . PRO A 1 167 ? -10.643 11.440 -21.693 1.00 38.78 167 PRO A N 1
ATOM 1247 C CA . PRO A 1 167 ? -11.366 12.684 -21.933 1.00 38.78 167 PRO A CA 1
ATOM 1248 C C . PRO A 1 167 ? -12.077 13.055 -20.634 1.00 38.78 167 PRO A C 1
ATOM 1250 O O . PRO A 1 167 ? -12.784 12.212 -20.086 1.00 38.78 167 PRO A O 1
ATOM 1253 N N . GLY A 1 168 ? -11.811 14.266 -20.133 1.00 39.72 168 GLY A N 1
ATOM 1254 C CA . GLY A 1 168 ? -12.166 14.681 -18.780 1.00 39.72 168 GLY A CA 1
ATOM 1255 C C . GLY A 1 168 ? -13.554 14.200 -18.383 1.00 39.72 168 GLY A C 1
ATOM 1256 O O . GLY A 1 168 ? -14.550 14.627 -18.970 1.00 39.72 168 GLY A O 1
ATOM 1257 N N . GLU A 1 169 ? -13.610 13.305 -17.398 1.00 38.78 169 GLU A N 1
ATOM 1258 C CA . GLU A 1 169 ? -14.833 13.100 -16.644 1.00 38.78 169 GLU A CA 1
ATOM 1259 C C . GLU A 1 169 ? -15.081 14.415 -15.915 1.00 38.78 169 GLU A C 1
ATOM 1261 O O . GLU A 1 169 ? -14.464 14.740 -14.898 1.00 38.78 169 GLU A O 1
ATOM 1266 N N . ASP A 1 170 ? -15.914 15.223 -16.563 1.00 35.25 170 ASP A N 1
ATOM 1267 C CA . ASP A 1 170 ? -16.538 16.409 -16.028 1.00 35.25 170 ASP A CA 1
ATOM 1268 C C . ASP A 1 170 ? -16.920 16.127 -14.575 1.00 35.25 170 ASP A C 1
ATOM 1270 O O . ASP A 1 170 ? -17.542 15.110 -14.250 1.00 35.25 170 ASP A O 1
ATOM 1274 N N . SER A 1 171 ? -16.518 17.023 -13.684 1.00 38.31 171 SER A N 1
ATOM 1275 C CA . SER A 1 171 ? -16.861 16.970 -12.266 1.00 38.31 171 SER A CA 1
ATOM 1276 C C . SER A 1 171 ? -18.329 17.365 -12.070 1.00 38.31 171 SER A C 1
ATOM 1278 O O . SER A 1 171 ? -18.680 18.207 -11.246 1.00 38.31 171 SER A O 1
ATOM 1280 N N . THR A 1 172 ? -19.227 16.721 -12.813 1.00 29.78 172 THR A N 1
ATOM 1281 C CA . THR A 1 172 ? -20.646 16.688 -12.516 1.00 29.78 172 THR A CA 1
ATOM 1282 C C . THR A 1 172 ? -20.880 15.686 -11.402 1.00 29.78 172 THR A C 1
ATOM 1284 O O . THR A 1 172 ? -20.733 14.477 -11.568 1.00 29.78 172 THR A O 1
ATOM 1287 N N . HIS A 1 173 ? -21.296 16.210 -10.254 1.00 39.84 173 HIS A N 1
ATOM 1288 C CA . HIS A 1 173 ? -22.163 15.507 -9.322 1.00 39.84 173 HIS A CA 1
ATOM 1289 C C . HIS A 1 173 ? -23.196 14.637 -10.071 1.00 39.84 173 HIS A C 1
ATOM 1291 O O . HIS A 1 173 ? -24.199 15.142 -10.566 1.00 39.84 173 HIS A O 1
ATOM 1297 N N . ALA A 1 174 ? -22.971 13.329 -10.107 1.00 30.31 174 ALA A N 1
ATOM 1298 C CA . ALA A 1 174 ? -23.959 12.300 -10.416 1.00 30.31 174 ALA A CA 1
ATOM 1299 C C . ALA A 1 174 ? -23.499 11.070 -9.623 1.00 30.31 174 ALA A C 1
ATOM 1301 O O . ALA A 1 174 ? -22.465 10.488 -9.908 1.00 30.31 174 ALA A O 1
ATOM 1302 N N . GLY A 1 175 ? -24.065 10.741 -8.470 1.00 27.94 175 GLY A N 1
ATOM 1303 C CA . GLY A 1 175 ? -25.476 10.482 -8.252 1.00 27.94 175 GLY A CA 1
ATOM 1304 C C . GLY A 1 175 ? -25.522 9.059 -7.709 1.00 27.94 175 GLY A C 1
ATOM 1305 O O . GLY A 1 175 ? -25.487 8.106 -8.476 1.00 27.94 175 GLY A O 1
ATOM 1306 N N . LEU A 1 176 ? -25.504 8.930 -6.381 1.00 33.59 176 LEU A N 1
ATOM 1307 C CA . LEU A 1 176 ? -25.877 7.688 -5.715 1.00 33.59 176 LEU A CA 1
ATOM 1308 C C . LEU A 1 176 ? -27.354 7.442 -6.041 1.00 33.59 176 LEU A C 1
ATOM 1310 O O . LEU A 1 176 ? -28.221 8.156 -5.535 1.00 33.59 176 LEU A O 1
ATOM 1314 N N . GLY A 1 177 ? -27.596 6.485 -6.930 1.00 29.77 177 GLY A N 1
ATOM 1315 C CA . GLY A 1 177 ? -28.862 5.788 -7.118 1.00 29.77 177 GLY A CA 1
ATOM 1316 C C . GLY A 1 177 ? -28.640 4.316 -6.832 1.00 29.77 177 GLY A C 1
ATOM 1317 O O . GLY A 1 177 ? -27.584 3.806 -7.269 1.00 29.77 177 GLY A O 1
#

Organism: NCBI:txid156174

Radius of gyration: 18.3 Å; Cα contacts (8 Å, |Δi|>4): 372; chains: 1; bounding box: 47×48×59 Å

Mean predicted aligned error: 9.23 Å

Nearest PDB structures (foldseek):
  2ppl-assembly1_A  TM=2.790E-01  e=4.227E-02  Homo sapiens
  1eth-assembly1_A  TM=2.956E-01  e=1.076E-01  Sus scrofa
  1bu8-assembly1_A  TM=3.067E-01  e=1.620E-01  Rattus norvegicus
  2pvs-assembly2_B  TM=2.530E-01  e=1.015E-01  Homo sapiens
  1rp1-assembly1_A  TM=2.907E-01  e=2.740E-01  Canis lupus familiaris

Foldseek 3Di:
DDPPPPPPVQQVVQQVVLVVLLVCLQPVPVDPPGDPRSVQLSVFSQPFNFRHFKKKKFFFAFAQAKFAFQFWKWAAAPLGWIFIWTWNHIDGGGDRMTMTTGDFPRTPPDPGTQPATDTSHDPVSGDRRSPGDQAWMWTDDPPPTDITRTPDMDITHDDHNNQVVPPDPPPDDDDDD

Secondary structure (DSSP, 8-state):
--------HHHHHHHHHHHHHHHHHHHS--SSSPPHHHHHHHHHHHHH-SSSSEEEEEEESPPSS-B-TT-EEEEEBTTS-EEEEEESS-B-TT-SEEEEEEPTT-STT-SSS---B-SSS-GGG-B-TTSBPSS-EEESSTTS-EEE-EEEEEEEE---HHHHHS-----------

pLDDT: mean 79.97, std 18.53, range [27.94, 98.38]

Sequence (177 aa):
ASYCPASDVTQETNLDLDEQALQQQLLQDRAYPLSADSFSSAERIYMLGGHSSPFANFTVGALTRELTRGTSISGWTNDNKTVEVESLGTYPVGATSFSVRYISGSISGSHSGSNCRVGGLPPAQTITSGCIAAQELRVGKYPNDYIISPIKVDNLNRLTISHLSAPGEDSTHAGLG